Protein AF-A0AAU1BUC3-F1 (afdb_monomer_lite)

Secondary structure (DSSP, 8-state):
-B-TTS-B-SS--HHHHHHHHHHGGG--SSS--EEEE-TTSEEEEEEEETBEEEEEEEESS-TTS--EEEEEE-HHHHHHHHHHHHTT--HHHHHHHT-

pLDDT: mean 95.39, std 2.98, range [76.88, 98.25]

Sequence (99 aa):
MTDLSGTSVDEPDEATMRTILDGLADADDEHPDVSLTHENGWSLSAFPSGELLWLLWENLDDPDAPPRQLSGVSKDEVLRLFGLLATGDTAEIERLASS

Radius of gyration: 12.38 Å; chains: 1; bounding box: 26×24×30 Å

Foldseek 3Di:
DAALVRDDDDLDDLVRLLVSLVNLVVADPSRFWDKDADPQQWMWIWGDDDQFIKIWTDRNVDPPTDIFMDTRHHSVRVSVCSVCVSVVNCPVVVVRRVD

Structure (mmCIF, N/CA/C/O backbone):
data_AF-A0AAU1BUC3-F1
#
_entry.id   AF-A0AAU1BUC3-F1
#
loop_
_atom_site.group_PDB
_atom_site.id
_atom_site.type_symbol
_atom_site.label_atom_id
_atom_site.label_alt_id
_atom_site.label_comp_id
_atom_site.label_asym_id
_atom_site.label_entity_id
_atom_site.label_seq_id
_atom_site.pdbx_PDB_ins_code
_atom_site.Cartn_x
_atom_site.Cartn_y
_atom_site.Cartn_z
_atom_site.occupancy
_atom_site.B_iso_or_equiv
_atom_site.auth_seq_id
_atom_site.auth_comp_id
_atom_site.auth_asym_id
_atom_site.auth_atom_id
_atom_site.pdbx_PDB_model_num
ATOM 1 N N . MET A 1 1 ? 6.200 -7.120 0.553 1.00 96.19 1 MET A N 1
ATOM 2 C CA . MET A 1 1 ? 5.302 -6.116 1.170 1.00 96.19 1 MET A CA 1
ATOM 3 C C . MET A 1 1 ? 5.839 -5.766 2.535 1.00 96.19 1 MET A C 1
ATOM 5 O O . MET A 1 1 ? 6.211 -6.680 3.257 1.00 96.19 1 MET A O 1
ATOM 9 N N . THR A 1 2 ? 5.880 -4.486 2.866 1.00 97.50 2 THR A N 1
ATOM 10 C CA . THR A 1 2 ? 6.432 -3.954 4.109 1.00 97.50 2 THR A CA 1
ATOM 11 C C . THR A 1 2 ? 5.304 -3.386 4.958 1.00 97.50 2 THR A C 1
ATOM 13 O O . THR A 1 2 ? 4.470 -2.639 4.444 1.00 97.50 2 THR A O 1
ATOM 16 N N . ASP A 1 3 ? 5.254 -3.773 6.230 1.00 96.94 3 ASP A N 1
ATOM 17 C CA . ASP A 1 3 ? 4.310 -3.224 7.205 1.00 96.94 3 ASP A CA 1
ATOM 18 C C . ASP A 1 3 ? 4.855 -1.967 7.907 1.00 96.94 3 ASP A C 1
ATOM 20 O O . ASP A 1 3 ? 6.001 -1.566 7.701 1.00 96.94 3 ASP A O 1
ATOM 24 N N . LEU A 1 4 ? 4.040 -1.363 8.778 1.00 95.69 4 LEU A N 1
ATOM 25 C CA . LEU A 1 4 ? 4.416 -0.163 9.532 1.00 95.69 4 LEU A CA 1
ATOM 26 C C . LEU A 1 4 ? 5.648 -0.356 10.427 1.00 95.69 4 LEU A C 1
ATOM 28 O O . LEU A 1 4 ? 6.368 0.597 10.695 1.00 95.69 4 LEU A O 1
ATOM 32 N N . SER A 1 5 ? 5.922 -1.581 10.884 1.00 93.38 5 SER A N 1
ATOM 33 C CA . SER A 1 5 ? 7.100 -1.876 11.709 1.00 93.38 5 SER A CA 1
ATOM 34 C C . SER A 1 5 ? 8.395 -1.977 10.893 1.00 93.38 5 SER A C 1
ATOM 36 O O . SER A 1 5 ? 9.473 -2.162 11.461 1.00 93.38 5 SER A O 1
ATOM 38 N N . GLY A 1 6 ? 8.299 -1.890 9.563 1.00 93.62 6 GLY A N 1
ATOM 39 C CA . GLY A 1 6 ? 9.398 -2.151 8.640 1.00 93.62 6 GLY A CA 1
ATOM 40 C C . GLY A 1 6 ? 9.628 -3.642 8.382 1.00 93.62 6 GLY A C 1
ATOM 41 O O . GLY A 1 6 ? 10.624 -4.006 7.754 1.00 93.62 6 GLY A O 1
ATOM 42 N N . THR A 1 7 ? 8.734 -4.522 8.842 1.00 96.19 7 THR A N 1
ATOM 43 C CA . THR A 1 7 ? 8.845 -5.958 8.572 1.00 96.19 7 THR A CA 1
ATOM 44 C C . THR A 1 7 ? 8.400 -6.236 7.144 1.00 96.19 7 THR A C 1
ATOM 46 O O . THR A 1 7 ? 7.314 -5.838 6.727 1.00 96.19 7 THR A O 1
ATOM 49 N N . SER A 1 8 ? 9.248 -6.931 6.385 1.00 95.31 8 SER A N 1
ATOM 50 C CA . SER A 1 8 ? 8.965 -7.322 5.004 1.00 95.31 8 SER A CA 1
ATOM 51 C C . SER A 1 8 ? 8.519 -8.780 4.913 1.00 95.31 8 SER A C 1
ATOM 53 O O . SER A 1 8 ? 9.140 -9.667 5.498 1.00 95.31 8 SER A O 1
ATOM 55 N N . VAL A 1 9 ? 7.460 -9.020 4.143 1.00 96.62 9 VAL A N 1
ATOM 56 C CA . VAL A 1 9 ? 6.999 -10.345 3.719 1.00 96.62 9 VAL A CA 1
ATOM 57 C C . VAL A 1 9 ? 7.198 -10.484 2.214 1.00 96.62 9 VAL A C 1
ATOM 59 O O . VAL A 1 9 ? 6.670 -9.677 1.441 1.00 96.62 9 VAL A O 1
ATOM 62 N N . ASP A 1 10 ? 7.939 -11.510 1.810 1.00 95.06 10 ASP A N 1
ATOM 63 C CA . ASP A 1 10 ? 8.102 -11.902 0.410 1.00 95.06 10 ASP A CA 1
ATOM 64 C C . ASP A 1 10 ? 6.864 -12.667 -0.075 1.00 95.06 10 ASP A C 1
ATOM 66 O O . ASP A 1 10 ? 6.320 -13.486 0.664 1.00 95.06 10 ASP A O 1
ATOM 70 N N . GLU A 1 11 ? 6.419 -12.382 -1.304 1.00 93.31 11 GLU A N 1
ATOM 71 C CA . GLU A 1 11 ? 5.273 -13.041 -1.960 1.00 93.31 11 GLU A CA 1
ATOM 72 C C . GLU A 1 11 ? 4.033 -13.206 -1.044 1.00 93.31 11 GLU A C 1
ATOM 74 O O . GLU A 1 11 ? 3.558 -14.325 -0.828 1.00 93.31 11 GLU A O 1
ATOM 79 N N . PRO A 1 12 ? 3.497 -12.112 -0.461 1.00 95.12 12 PRO A N 1
ATOM 80 C CA . PRO A 1 12 ? 2.374 -12.207 0.466 1.00 95.12 12 PRO A CA 1
ATOM 81 C C . PRO A 1 12 ? 1.121 -12.733 -0.240 1.00 95.12 12 PRO A C 1
ATOM 83 O O . PRO A 1 12 ? 0.814 -12.341 -1.365 1.00 95.12 12 PRO A O 1
ATOM 86 N N . ASP A 1 13 ? 0.354 -13.578 0.445 1.00 96.38 13 ASP A N 1
ATOM 87 C CA . ASP A 1 13 ? -0.991 -13.941 0.002 1.00 96.38 13 ASP A CA 1
ATOM 88 C C . ASP A 1 13 ? -2.015 -12.843 0.347 1.00 96.38 13 ASP A C 1
ATOM 90 O O . ASP A 1 13 ? -1.743 -11.906 1.102 1.00 96.38 13 ASP A O 1
ATOM 94 N N . GLU A 1 14 ? -3.228 -12.954 -0.198 1.00 96.19 14 GLU A N 1
ATOM 95 C CA . GLU A 1 14 ? -4.292 -11.962 0.011 1.00 96.19 14 GLU A CA 1
ATOM 96 C C . GLU A 1 14 ? -4.639 -11.771 1.501 1.00 96.19 14 GLU A C 1
ATOM 98 O O . GLU A 1 14 ? -4.892 -10.653 1.953 1.00 96.19 14 GLU A O 1
ATOM 103 N N . ALA A 1 15 ? -4.620 -12.847 2.296 1.00 97.38 15 ALA A N 1
ATOM 104 C CA . ALA A 1 15 ? -4.921 -12.777 3.725 1.00 97.38 15 ALA A CA 1
ATOM 105 C C . ALA A 1 15 ? -3.840 -11.999 4.494 1.00 97.38 15 ALA A C 1
ATOM 107 O O . ALA A 1 15 ? -4.148 -11.192 5.379 1.00 97.38 15 ALA A O 1
ATOM 108 N N . THR A 1 16 ? -2.578 -12.201 4.122 1.00 97.75 16 THR A N 1
ATOM 109 C CA . THR A 1 16 ? -1.430 -11.468 4.655 1.00 97.75 16 THR A CA 1
ATOM 110 C C . THR A 1 16 ? -1.487 -9.999 4.255 1.00 97.75 16 THR A C 1
ATOM 112 O O . THR A 1 16 ? -1.376 -9.133 5.122 1.00 97.75 16 THR A O 1
ATOM 115 N N . MET A 1 17 ? -1.756 -9.697 2.980 1.00 98.06 17 MET A N 1
ATOM 116 C CA . MET A 1 17 ? -1.939 -8.319 2.508 1.00 98.06 17 MET A CA 1
ATOM 117 C C . MET A 1 17 ? -3.047 -7.603 3.283 1.00 98.06 17 MET A C 1
ATOM 119 O O . MET A 1 17 ? -2.867 -6.473 3.734 1.00 98.06 17 MET A O 1
ATOM 123 N N . ARG A 1 18 ? -4.188 -8.274 3.491 1.00 97.56 18 ARG A N 1
ATOM 124 C CA . ARG A 1 18 ? -5.313 -7.725 4.255 1.00 97.56 18 ARG A CA 1
ATOM 125 C C . ARG A 1 18 ? -4.915 -7.380 5.687 1.00 97.56 18 ARG A C 1
ATOM 127 O O . ARG A 1 18 ? -5.279 -6.300 6.151 1.00 97.56 18 ARG A O 1
ATOM 134 N N . THR A 1 19 ? -4.165 -8.275 6.332 1.00 97.69 19 THR A N 1
ATOM 135 C CA . THR A 1 19 ? -3.666 -8.111 7.705 1.00 97.69 19 THR A CA 1
ATOM 136 C C . THR A 1 19 ? -2.710 -6.925 7.805 1.00 97.69 19 THR A C 1
ATOM 138 O O . THR A 1 19 ? -2.872 -6.080 8.679 1.00 97.69 19 THR A O 1
ATOM 141 N N . ILE A 1 20 ? -1.760 -6.804 6.877 1.00 97.69 20 ILE A N 1
ATOM 142 C CA . ILE A 1 20 ? -0.829 -5.668 6.847 1.00 97.69 20 ILE A CA 1
ATOM 143 C C 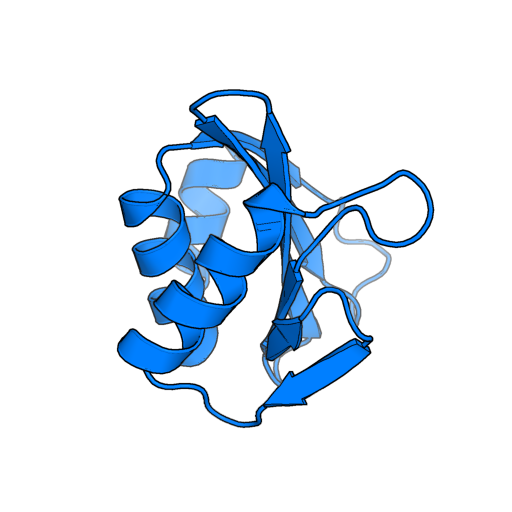. ILE A 1 20 ? -1.591 -4.354 6.603 1.00 97.69 20 ILE A C 1
ATOM 145 O O . ILE A 1 20 ? -1.355 -3.366 7.293 1.00 97.69 20 ILE A O 1
ATOM 149 N N . LEU A 1 21 ? -2.574 -4.350 5.696 1.00 96.94 21 LEU A N 1
ATOM 150 C CA . LEU A 1 21 ? -3.450 -3.195 5.474 1.00 96.94 21 LEU A CA 1
ATOM 151 C C . LEU A 1 21 ? -4.356 -2.876 6.676 1.00 96.94 21 LEU A C 1
ATOM 153 O O . LEU A 1 21 ? -4.859 -1.763 6.758 1.00 96.94 21 LEU A O 1
ATOM 157 N N . ASP A 1 22 ? -4.668 -3.829 7.565 1.00 96.00 22 ASP A N 1
ATOM 158 C CA . ASP A 1 22 ? -5.397 -3.535 8.818 1.00 96.00 22 ASP A CA 1
ATOM 159 C C . ASP A 1 22 ? -4.498 -2.751 9.782 1.00 96.00 22 ASP A C 1
ATOM 161 O O . ASP A 1 22 ? -4.989 -1.885 10.502 1.00 96.00 22 ASP A O 1
ATOM 165 N N . GLY A 1 23 ? -3.183 -2.986 9.726 1.00 95.00 23 GLY A N 1
ATOM 166 C CA . GLY A 1 23 ? -2.188 -2.259 10.512 1.00 95.00 23 GLY A CA 1
ATOM 167 C C . GLY A 1 23 ? -2.148 -0.755 10.234 1.00 95.00 23 GLY A C 1
ATOM 168 O O . GLY A 1 23 ? -1.785 -0.003 11.126 1.00 95.00 23 GLY A O 1
ATOM 169 N N . LEU A 1 24 ? -2.603 -0.286 9.062 1.00 95.38 24 LEU A N 1
ATOM 170 C CA . LEU A 1 24 ? -2.687 1.152 8.745 1.00 95.38 24 LEU A CA 1
ATOM 171 C C . LEU A 1 24 ? -3.551 1.961 9.726 1.00 95.38 24 LEU A C 1
ATOM 173 O O . LEU A 1 24 ? -3.434 3.184 9.762 1.00 95.38 24 LEU A O 1
ATOM 177 N N . ALA A 1 25 ? -4.408 1.311 10.520 1.00 93.69 25 ALA A N 1
ATOM 178 C CA . ALA A 1 25 ? -5.139 1.970 11.601 1.00 93.69 25 ALA A CA 1
ATOM 179 C C . ALA A 1 25 ? -4.216 2.554 12.692 1.00 93.69 25 ALA A C 1
ATOM 181 O O . ALA A 1 25 ? -4.624 3.485 13.384 1.00 93.69 25 ALA A O 1
ATOM 182 N N . ASP A 1 26 ? -2.993 2.031 12.813 1.00 94.75 26 ASP A N 1
ATOM 183 C CA . ASP A 1 26 ? -1.977 2.439 13.788 1.00 94.75 26 ASP A CA 1
ATOM 184 C C . ASP A 1 26 ? -0.874 3.324 13.168 1.00 94.75 26 ASP A C 1
ATOM 186 O O . ASP A 1 26 ? 0.154 3.553 13.802 1.00 94.75 26 ASP A O 1
ATOM 190 N N . ALA A 1 27 ? -1.058 3.810 11.934 1.00 94.56 27 ALA A N 1
ATOM 191 C CA . ALA A 1 27 ? -0.081 4.660 11.252 1.00 94.56 27 ALA A CA 1
ATOM 192 C C . ALA A 1 27 ? 0.116 6.013 11.958 1.00 94.56 27 ALA A C 1
ATOM 194 O O . ALA A 1 27 ? -0.834 6.624 12.459 1.00 94.56 27 ALA A O 1
ATOM 195 N N . ASP A 1 28 ? 1.354 6.501 11.942 1.00 92.94 28 ASP A N 1
ATOM 196 C CA . ASP A 1 28 ? 1.760 7.777 12.531 1.00 92.94 28 ASP A CA 1
ATOM 197 C C . ASP A 1 28 ? 2.698 8.562 11.595 1.00 92.94 28 ASP A C 1
ATOM 199 O O . ASP A 1 28 ? 2.911 8.188 10.441 1.00 92.94 28 ASP A O 1
ATOM 203 N N . ASP A 1 29 ? 3.221 9.696 12.068 1.00 91.38 29 ASP A N 1
ATOM 204 C CA . ASP A 1 29 ? 4.099 10.558 11.267 1.00 91.38 29 ASP A CA 1
ATOM 205 C C . ASP A 1 29 ? 5.463 9.904 10.948 1.00 91.38 29 ASP A C 1
ATOM 207 O O . ASP A 1 29 ? 6.119 10.309 9.986 1.00 91.38 29 ASP A O 1
ATOM 211 N N . GLU A 1 30 ? 5.916 8.925 11.744 1.00 92.56 30 GLU A N 1
ATOM 212 C CA . GLU A 1 30 ? 7.171 8.190 11.523 1.00 92.56 30 GLU A CA 1
ATOM 213 C C . GLU A 1 30 ? 6.960 6.986 10.591 1.00 92.56 30 GLU A C 1
ATOM 215 O O . GLU A 1 30 ? 7.831 6.676 9.774 1.00 92.56 30 GLU A O 1
ATOM 220 N N . HIS A 1 31 ? 5.789 6.352 10.669 1.00 92.69 31 HIS A N 1
ATOM 221 C CA . HIS A 1 31 ? 5.391 5.185 9.888 1.00 92.69 31 HIS A CA 1
ATOM 222 C C . HIS A 1 31 ? 4.018 5.420 9.229 1.00 92.69 31 HIS A C 1
ATOM 224 O O . HIS A 1 31 ? 2.996 4.933 9.724 1.00 92.69 31 HIS A O 1
ATOM 230 N N . PRO A 1 32 ? 3.970 6.181 8.118 1.00 95.38 32 PRO A N 1
ATOM 231 C CA . PRO A 1 32 ? 2.707 6.637 7.541 1.00 95.38 32 PRO A CA 1
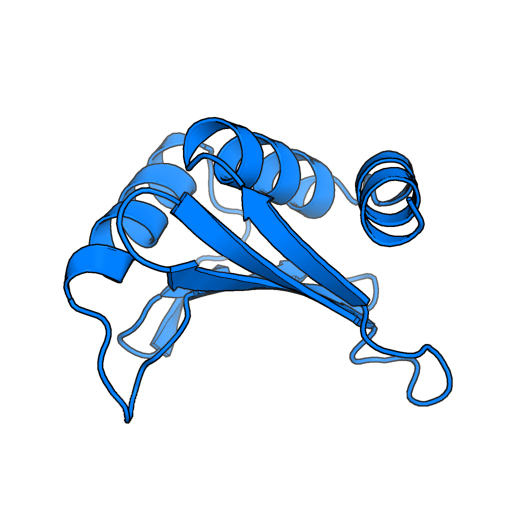ATOM 232 C C . PRO A 1 32 ? 2.082 5.656 6.536 1.00 95.38 32 PRO A C 1
ATOM 234 O O . PRO A 1 32 ? 0.919 5.841 6.165 1.00 95.38 32 PRO A O 1
ATOM 237 N N . ASP A 1 33 ? 2.824 4.648 6.064 1.00 97.25 33 ASP A N 1
ATOM 238 C CA . ASP A 1 33 ? 2.390 3.767 4.978 1.00 97.25 33 ASP A CA 1
ATOM 239 C C . ASP A 1 33 ? 2.838 2.314 5.097 1.00 97.25 33 ASP A C 1
ATOM 241 O O . ASP A 1 33 ? 3.829 1.973 5.740 1.00 97.25 33 ASP A O 1
ATOM 245 N N . VAL A 1 34 ? 2.096 1.463 4.394 1.00 97.75 34 VAL A N 1
ATOM 246 C CA . VAL A 1 34 ? 2.513 0.105 4.043 1.00 97.75 34 VAL A CA 1
ATOM 247 C C . VAL A 1 34 ? 2.698 0.029 2.538 1.00 97.75 34 VAL A C 1
ATOM 249 O O . VAL A 1 34 ? 1.936 0.637 1.784 1.00 97.75 34 VAL A O 1
ATOM 252 N N . SER A 1 35 ? 3.667 -0.753 2.077 1.00 97.88 35 SER A N 1
ATOM 253 C CA . SER A 1 35 ? 4.033 -0.773 0.660 1.00 97.88 35 SER A CA 1
ATOM 254 C C . SER A 1 35 ? 4.236 -2.177 0.116 1.00 97.88 35 SER A C 1
ATOM 256 O O . SER A 1 35 ? 4.645 -3.106 0.815 1.00 97.88 35 SER A O 1
ATOM 258 N N . LEU A 1 36 ? 3.939 -2.356 -1.166 1.00 98.25 36 LEU A N 1
ATOM 259 C CA . LEU A 1 36 ? 4.291 -3.547 -1.923 1.00 98.25 36 LEU A CA 1
ATOM 260 C C . LEU A 1 36 ? 5.157 -3.128 -3.104 1.00 98.25 36 LEU A C 1
ATOM 262 O O . LEU A 1 36 ? 4.722 -2.350 -3.943 1.00 98.25 36 LEU A O 1
ATOM 266 N N . THR A 1 37 ? 6.354 -3.698 -3.180 1.00 97.88 37 THR A N 1
ATOM 267 C CA . THR A 1 37 ? 7.273 -3.534 -4.306 1.00 97.88 37 THR A CA 1
ATOM 268 C C . THR A 1 37 ? 7.405 -4.868 -5.029 1.00 97.88 37 THR A C 1
ATOM 270 O O . THR A 1 37 ? 7.573 -5.905 -4.385 1.00 97.88 37 THR A O 1
ATOM 273 N N . HIS A 1 38 ? 7.309 -4.841 -6.355 1.00 97.19 38 HIS A N 1
ATOM 274 C CA . HIS A 1 38 ? 7.520 -6.000 -7.219 1.00 97.19 38 HIS A CA 1
ATOM 275 C C . HIS A 1 38 ? 8.922 -5.947 -7.848 1.00 97.19 38 HIS A C 1
ATOM 277 O O . HIS A 1 38 ? 9.510 -4.879 -8.000 1.00 97.19 38 HIS A O 1
ATOM 283 N N . GLU A 1 39 ? 9.457 -7.092 -8.280 1.00 95.38 39 GLU A N 1
ATOM 284 C CA . GLU A 1 39 ? 10.796 -7.212 -8.894 1.00 95.38 39 GLU A CA 1
ATOM 285 C C . GLU A 1 39 ? 10.981 -6.427 -10.210 1.00 95.38 39 GLU A C 1
ATOM 287 O O . GLU A 1 39 ? 12.082 -6.354 -10.745 1.00 95.38 39 GLU A O 1
ATOM 292 N N . ASN A 1 40 ? 9.909 -5.841 -10.747 1.00 93.62 40 ASN A N 1
ATOM 293 C CA . ASN A 1 40 ? 9.932 -5.018 -11.959 1.00 93.62 40 ASN A CA 1
ATOM 294 C C . ASN A 1 40 ? 10.128 -3.517 -11.652 1.00 93.62 40 ASN A C 1
ATOM 296 O O . ASN A 1 40 ? 9.876 -2.687 -12.528 1.00 93.62 40 ASN A O 1
ATOM 300 N N . GLY A 1 41 ? 10.495 -3.184 -10.410 1.00 96.06 41 GLY A N 1
ATOM 301 C CA . GLY A 1 41 ? 10.756 -1.826 -9.930 1.00 96.06 41 GLY A CA 1
ATOM 302 C C . GLY A 1 41 ? 9.512 -1.059 -9.489 1.00 96.06 41 GLY A C 1
ATOM 303 O O . GLY A 1 41 ? 9.620 -0.031 -8.821 1.00 96.06 41 GLY A O 1
ATOM 304 N N . TRP A 1 42 ? 8.315 -1.542 -9.823 1.00 97.62 42 TRP A N 1
ATOM 305 C CA . TRP A 1 42 ? 7.078 -0.872 -9.451 1.00 97.62 42 TRP A CA 1
ATOM 306 C C . TRP A 1 42 ? 6.729 -1.076 -7.979 1.00 97.62 42 TRP A C 1
ATOM 308 O O . TRP A 1 42 ? 6.784 -2.191 -7.453 1.00 97.62 42 TRP A O 1
ATOM 318 N N . SER A 1 43 ? 6.305 0.010 -7.339 1.00 98.06 43 SER A N 1
ATOM 319 C CA . SER A 1 43 ? 5.897 0.046 -5.943 1.00 98.06 43 SER A CA 1
ATOM 320 C C . SER A 1 43 ? 4.552 0.737 -5.777 1.00 98.06 43 SER A C 1
ATOM 322 O O . SER A 1 43 ? 4.259 1.740 -6.434 1.00 98.06 43 SER A O 1
ATOM 324 N N . LEU A 1 44 ? 3.741 0.190 -4.876 1.00 98.06 44 LEU A N 1
ATOM 325 C CA . LEU A 1 44 ? 2.462 0.750 -4.475 1.00 98.06 44 LEU A CA 1
ATOM 326 C C . LEU A 1 44 ? 2.449 0.916 -2.959 1.00 98.06 44 LEU A C 1
ATOM 328 O O . LEU A 1 44 ? 2.491 -0.072 -2.224 1.00 98.06 44 LEU A O 1
ATOM 332 N N . SER A 1 45 ? 2.398 2.164 -2.505 1.00 98.25 45 SER A N 1
ATOM 333 C CA . SER A 1 45 ? 2.346 2.515 -1.084 1.00 98.25 45 SER A CA 1
ATOM 334 C C . SER A 1 45 ? 0.951 2.997 -0.725 1.00 98.25 45 SER A C 1
ATOM 336 O O . SER A 1 45 ? 0.367 3.794 -1.457 1.00 98.25 45 SER A O 1
ATOM 338 N N . ALA A 1 46 ? 0.402 2.501 0.377 1.00 98.12 46 ALA A N 1
ATOM 339 C CA . ALA A 1 46 ? -0.932 2.814 0.859 1.00 98.12 46 ALA A CA 1
ATOM 340 C C . ALA A 1 46 ? -0.857 3.568 2.182 1.00 98.12 46 ALA A C 1
ATOM 342 O O . ALA A 1 46 ? -0.202 3.127 3.121 1.00 98.12 46 ALA A O 1
ATOM 343 N N . PHE A 1 47 ? -1.596 4.666 2.254 1.00 97.25 47 PHE A N 1
ATOM 344 C CA . PHE A 1 47 ? -1.594 5.593 3.373 1.00 97.25 47 PHE A CA 1
ATOM 345 C C . PHE A 1 47 ? -3.032 5.828 3.867 1.00 97.25 47 PHE A C 1
ATOM 347 O O . PHE A 1 47 ? -3.973 5.843 3.055 1.00 97.25 47 PHE A O 1
ATOM 354 N N . PRO A 1 48 ? -3.237 6.084 5.170 1.00 94.88 48 PRO A N 1
ATOM 355 C CA . PRO A 1 48 ? -4.557 6.395 5.706 1.00 94.88 48 PRO A CA 1
ATOM 356 C C . PRO A 1 48 ? -5.069 7.755 5.195 1.00 94.88 48 PRO A C 1
ATOM 358 O O . PRO A 1 48 ? -4.326 8.731 5.094 1.00 94.88 48 PRO A O 1
ATOM 361 N N . SER A 1 49 ? -6.366 7.841 4.884 1.00 90.31 49 SER A N 1
ATOM 362 C CA . 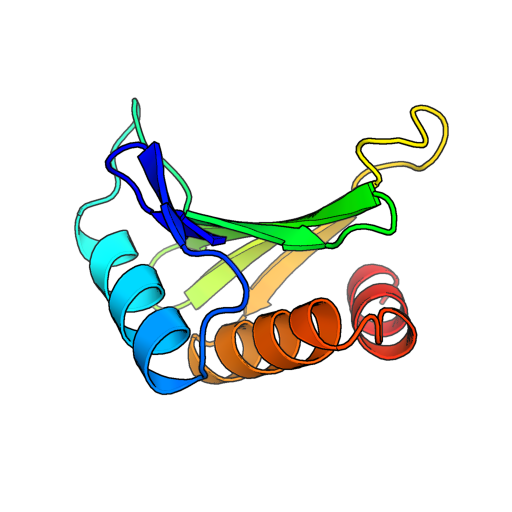SER A 1 49 ? -7.055 9.091 4.513 1.00 90.31 49 SER A CA 1
ATOM 363 C C . SER A 1 49 ? -8.491 9.119 5.065 1.00 90.31 49 SER A C 1
ATOM 365 O O . SER A 1 49 ? -9.469 9.381 4.361 1.00 90.31 49 SER A O 1
ATOM 367 N N . GLY A 1 50 ? -8.631 8.805 6.356 1.00 87.75 50 GLY A N 1
ATOM 368 C CA . GLY A 1 50 ? -9.929 8.564 6.991 1.00 87.75 50 GLY A CA 1
ATOM 369 C C . GLY A 1 50 ? -10.458 7.166 6.662 1.00 87.75 50 GLY A C 1
ATOM 370 O O . GLY A 1 50 ? -9.723 6.193 6.769 1.00 87.75 50 GLY A O 1
ATOM 371 N N . GLU A 1 51 ? -11.727 7.064 6.259 1.00 88.62 51 GLU A N 1
ATOM 372 C CA . GLU A 1 51 ? -12.366 5.785 5.877 1.00 88.62 51 GLU A CA 1
ATOM 373 C C . GLU A 1 51 ? -11.843 5.218 4.545 1.00 88.62 51 GLU A C 1
ATOM 375 O O . GLU A 1 51 ? -12.014 4.037 4.243 1.00 88.62 51 GLU A O 1
ATOM 380 N N . LEU A 1 52 ? -11.242 6.074 3.717 1.00 94.88 52 LEU A N 1
ATOM 381 C CA . LEU A 1 52 ? -10.634 5.706 2.445 1.00 94.88 52 LEU A CA 1
ATOM 382 C C . LEU A 1 52 ? -9.115 5.816 2.555 1.00 94.88 52 LEU A C 1
ATOM 384 O O . LEU A 1 52 ? -8.577 6.473 3.445 1.00 94.88 52 LEU A O 1
ATOM 388 N N . LEU A 1 53 ? -8.425 5.181 1.620 1.00 94.94 53 LEU A N 1
ATOM 389 C CA . LEU A 1 53 ? -6.978 5.218 1.507 1.00 94.94 53 LEU A CA 1
ATOM 390 C C . LEU A 1 53 ? -6.570 6.099 0.328 1.00 94.94 53 LEU A C 1
ATOM 392 O O . LEU A 1 53 ? -7.339 6.319 -0.619 1.00 94.94 53 LEU A O 1
ATOM 396 N N . TRP A 1 54 ? -5.343 6.599 0.388 1.00 95.62 54 TRP A N 1
ATOM 397 C CA . TRP A 1 54 ? -4.667 7.137 -0.782 1.00 95.62 54 TRP A CA 1
ATOM 398 C C . TRP A 1 54 ? -3.420 6.307 -1.076 1.00 95.62 54 TRP A C 1
ATOM 400 O O . TRP A 1 54 ? -2.805 5.749 -0.169 1.00 95.62 54 TRP A O 1
ATOM 410 N N . LEU A 1 55 ? -3.107 6.171 -2.359 1.00 97.75 55 LEU A N 1
ATOM 411 C CA . LEU A 1 55 ? -2.041 5.334 -2.877 1.00 97.75 55 LEU A CA 1
ATOM 412 C C . LEU A 1 55 ? -1.015 6.187 -3.605 1.00 97.75 55 LEU A C 1
ATOM 414 O O . LEU A 1 55 ? -1.384 7.095 -4.355 1.00 97.75 55 LEU A O 1
ATOM 418 N N . LEU A 1 56 ? 0.251 5.834 -3.438 1.00 97.69 56 LEU A N 1
ATOM 419 C CA . LEU A 1 56 ? 1.358 6.300 -4.255 1.00 97.69 56 LEU A CA 1
ATOM 420 C C . LEU A 1 56 ? 1.784 5.162 -5.183 1.00 97.69 56 LEU A C 1
ATOM 422 O O . LEU A 1 56 ? 2.056 4.057 -4.724 1.00 97.69 56 LEU A O 1
ATOM 426 N N . TRP A 1 57 ? 1.796 5.434 -6.485 1.00 97.88 57 TRP A N 1
ATOM 427 C CA . TRP A 1 57 ? 2.189 4.503 -7.536 1.00 97.88 57 TRP A CA 1
ATOM 428 C C . TRP A 1 57 ? 3.440 5.021 -8.245 1.00 97.88 57 TRP A C 1
ATOM 430 O O . TRP A 1 57 ? 3.384 6.021 -8.973 1.00 97.88 57 TRP A O 1
ATOM 440 N N . GLU A 1 58 ? 4.566 4.347 -8.041 1.00 97.50 58 GLU A N 1
ATOM 441 C CA . GLU A 1 58 ? 5.882 4.811 -8.482 1.00 97.50 58 GLU A CA 1
ATOM 442 C C . GLU A 1 58 ? 6.756 3.671 -9.004 1.00 97.50 58 GLU A C 1
ATOM 444 O O . GLU A 1 58 ? 6.608 2.518 -8.599 1.00 97.50 58 GLU A O 1
ATOM 449 N N . ASN A 1 59 ? 7.670 4.000 -9.916 1.00 97.25 59 ASN A N 1
ATOM 450 C CA . ASN A 1 59 ? 8.713 3.080 -10.340 1.00 97.25 59 ASN A CA 1
ATOM 451 C C . ASN A 1 59 ? 10.018 3.496 -9.660 1.00 97.25 59 ASN A C 1
ATOM 453 O O . ASN A 1 59 ? 10.547 4.568 -9.937 1.00 97.25 59 ASN A O 1
ATOM 457 N N . LEU A 1 60 ? 10.517 2.658 -8.755 1.00 95.94 60 LEU A N 1
ATOM 458 C CA . LEU A 1 60 ? 11.726 2.934 -7.979 1.00 95.94 60 LEU A CA 1
ATOM 459 C C . LEU A 1 60 ? 13.009 2.761 -8.810 1.00 95.94 60 LEU A C 1
ATOM 461 O O . LEU A 1 60 ? 14.044 3.325 -8.455 1.00 95.94 60 LEU A O 1
ATOM 465 N N . ASP A 1 61 ? 12.932 2.019 -9.918 1.00 96.69 61 ASP A N 1
ATOM 466 C CA . ASP A 1 61 ? 14.052 1.758 -10.828 1.00 96.69 61 ASP A CA 1
ATOM 467 C C . ASP A 1 61 ? 14.111 2.752 -12.005 1.00 96.69 61 ASP A C 1
ATOM 469 O O . ASP A 1 61 ? 15.138 2.846 -12.683 1.00 96.69 61 ASP A O 1
ATOM 473 N N . ASP A 1 62 ? 13.034 3.506 -12.250 1.00 95.25 62 ASP A N 1
ATOM 474 C CA . ASP A 1 62 ? 12.934 4.514 -13.309 1.00 95.25 62 ASP A CA 1
ATOM 475 C C . ASP A 1 62 ? 12.701 5.920 -12.718 1.00 95.25 62 ASP A C 1
ATOM 477 O O . ASP A 1 62 ? 11.556 6.318 -12.490 1.00 95.25 62 ASP A O 1
ATOM 481 N N . PRO A 1 63 ? 13.769 6.712 -12.497 1.00 88.88 63 PRO A N 1
ATOM 482 C CA . PRO A 1 63 ? 13.654 8.047 -11.914 1.00 88.88 63 PRO A CA 1
ATOM 483 C C . PRO A 1 63 ? 12.986 9.072 -12.844 1.00 88.88 63 PRO A C 1
ATOM 485 O O . PRO A 1 63 ? 12.629 10.158 -12.385 1.00 88.88 63 PRO A O 1
ATOM 488 N N . ASP A 1 64 ? 12.837 8.762 -14.137 1.00 94.00 64 ASP A N 1
ATOM 489 C CA . ASP A 1 64 ? 12.165 9.631 -15.105 1.00 94.00 64 ASP A CA 1
ATOM 490 C C . ASP A 1 64 ? 10.646 9.369 -15.150 1.00 94.00 64 ASP A C 1
ATOM 492 O O . ASP A 1 64 ? 9.888 10.200 -15.664 1.00 94.00 64 ASP A O 1
ATOM 496 N N . ALA A 1 65 ? 10.175 8.248 -14.587 1.00 92.25 65 ALA A N 1
ATOM 497 C CA . ALA A 1 65 ? 8.755 7.946 -14.454 1.00 92.25 65 ALA A CA 1
ATOM 498 C C . ALA A 1 65 ? 8.140 8.741 -13.282 1.00 92.25 65 ALA A C 1
ATOM 500 O O . ALA A 1 65 ? 8.466 8.486 -12.121 1.00 92.25 65 ALA A O 1
ATOM 501 N N . PRO A 1 66 ? 7.216 9.693 -13.530 1.00 93.56 66 PRO A N 1
ATOM 502 C CA . PRO A 1 66 ? 6.644 10.487 -12.451 1.00 93.56 66 PRO A CA 1
ATOM 503 C C . PRO A 1 66 ? 5.758 9.622 -11.537 1.00 93.56 66 PRO A C 1
ATOM 505 O O . PRO A 1 66 ? 4.975 8.805 -12.040 1.00 93.56 66 PRO A O 1
ATOM 508 N N . PRO A 1 67 ? 5.810 9.826 -10.207 1.00 95.88 67 PRO A N 1
ATOM 509 C CA . PRO A 1 67 ? 4.893 9.167 -9.292 1.00 95.88 67 PRO A CA 1
ATOM 510 C C . PRO A 1 67 ? 3.463 9.657 -9.531 1.00 95.88 67 PRO A C 1
ATOM 512 O O . PRO A 1 67 ? 3.225 10.838 -9.806 1.00 95.88 67 PRO A O 1
ATOM 515 N N . ARG A 1 68 ? 2.494 8.753 -9.395 1.00 96.31 68 ARG A N 1
ATOM 516 C CA . ARG A 1 68 ? 1.062 9.058 -9.514 1.00 96.31 68 ARG A CA 1
ATOM 517 C C . ARG A 1 68 ? 0.354 8.763 -8.204 1.00 96.31 68 ARG A C 1
ATOM 519 O O . ARG A 1 68 ? 0.741 7.859 -7.471 1.00 96.31 68 ARG A O 1
ATOM 526 N N . GLN A 1 69 ? -0.693 9.529 -7.926 1.00 95.31 69 GLN A N 1
ATOM 527 C CA . GLN A 1 69 ? -1.492 9.377 -6.717 1.00 95.31 69 GLN A CA 1
ATOM 528 C C . GLN A 1 69 ? -2.897 8.909 -7.069 1.00 95.31 69 GLN A C 1
ATOM 530 O O . GLN A 1 69 ? -3.519 9.455 -7.978 1.00 95.31 69 GLN A O 1
ATOM 535 N N . LEU A 1 70 ? -3.417 7.947 -6.311 1.00 95.31 70 LEU A N 1
ATOM 536 C CA . LEU A 1 70 ? -4.823 7.558 -6.358 1.00 95.31 70 LEU A CA 1
ATOM 537 C C . LEU A 1 70 ? -5.434 7.863 -4.996 1.00 95.31 70 LEU A C 1
ATOM 539 O O . LEU A 1 70 ? -4.986 7.328 -3.991 1.00 95.31 70 LEU A O 1
ATOM 543 N N . SER A 1 71 ? -6.441 8.728 -4.933 1.00 94.00 71 SER A N 1
ATOM 544 C CA . SER A 1 71 ? -7.092 9.102 -3.670 1.00 94.00 71 SER A CA 1
ATOM 545 C C . SER A 1 71 ? -8.523 8.581 -3.606 1.00 94.00 71 SER A C 1
ATOM 547 O O . SER A 1 71 ? -9.153 8.333 -4.633 1.00 94.00 71 SER A O 1
ATOM 549 N N . GLY A 1 72 ? -9.042 8.411 -2.390 1.00 94.50 72 GLY A N 1
ATOM 550 C CA . GLY A 1 72 ? -10.419 7.962 -2.189 1.00 94.50 72 GLY A CA 1
ATOM 551 C C . GLY A 1 72 ? -10.634 6.488 -2.543 1.00 94.50 72 GLY A C 1
ATOM 552 O O . GLY A 1 72 ? -11.713 6.117 -3.004 1.00 94.50 72 GLY A O 1
ATOM 553 N N . VAL A 1 73 ? -9.616 5.649 -2.345 1.00 96.06 73 VAL A N 1
ATOM 554 C CA . VAL A 1 73 ? -9.653 4.226 -2.694 1.00 96.06 73 VAL A CA 1
ATOM 555 C C . VAL A 1 73 ? -10.123 3.412 -1.491 1.00 96.06 73 VAL A C 1
ATOM 557 O O . VAL A 1 73 ? -9.623 3.573 -0.380 1.00 96.06 73 VAL A O 1
ATOM 560 N N . SER A 1 74 ? -11.107 2.534 -1.689 1.00 96.50 74 SER A N 1
ATOM 561 C CA . SER A 1 74 ? -11.556 1.625 -0.625 1.00 96.50 74 SER A CA 1
ATOM 562 C C . SER A 1 74 ? -10.486 0.580 -0.303 1.00 96.50 74 SER A C 1
ATOM 564 O O . SER A 1 74 ? -9.731 0.184 -1.189 1.00 96.50 74 SER A O 1
ATOM 566 N N . LYS A 1 75 ? -10.462 0.064 0.930 1.00 95.81 75 LYS A N 1
ATOM 567 C CA . LYS A 1 75 ? -9.515 -0.990 1.319 1.00 95.81 75 LYS A CA 1
ATOM 568 C C . LYS A 1 75 ? -9.594 -2.238 0.426 1.00 95.81 75 LYS A C 1
ATOM 570 O O . LYS A 1 75 ? -8.554 -2.800 0.100 1.00 95.81 75 LYS A O 1
ATOM 575 N N . ASP A 1 76 ? -10.791 -2.655 0.011 1.00 96.94 76 ASP A N 1
ATOM 576 C CA . ASP A 1 76 ? -10.948 -3.812 -0.885 1.00 96.94 76 ASP A CA 1
ATOM 577 C C . ASP A 1 76 ? -10.352 -3.539 -2.279 1.00 96.94 76 ASP A C 1
ATOM 579 O O . ASP A 1 76 ? -9.732 -4.424 -2.866 1.00 96.94 76 ASP A O 1
ATOM 583 N N . GLU A 1 77 ? -10.459 -2.306 -2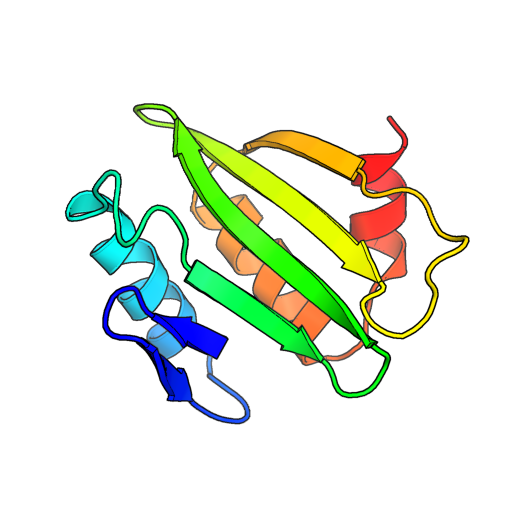.788 1.00 97.38 77 GLU A N 1
ATOM 584 C CA . GLU A 1 77 ? -9.800 -1.930 -4.046 1.00 97.38 77 GLU A CA 1
ATOM 585 C C . GLU A 1 77 ? -8.277 -1.839 -3.871 1.00 97.38 77 GLU A C 1
ATOM 587 O O . GLU A 1 77 ? -7.545 -2.310 -4.733 1.00 97.38 77 GLU A O 1
ATOM 592 N N . VAL A 1 78 ? -7.770 -1.339 -2.736 1.00 97.19 78 VAL A N 1
ATOM 593 C CA . VAL A 1 78 ? -6.325 -1.386 -2.437 1.00 97.19 78 VAL A CA 1
ATOM 594 C C . VAL A 1 78 ? -5.815 -2.826 -2.410 1.00 97.19 78 VAL A C 1
ATOM 596 O O . VAL A 1 78 ? -4.793 -3.122 -3.025 1.00 97.19 78 VAL A O 1
ATOM 599 N N . LEU A 1 79 ? -6.546 -3.734 -1.760 1.00 97.75 79 LEU A N 1
ATOM 600 C CA . LEU A 1 79 ? -6.207 -5.155 -1.713 1.00 97.75 79 LEU A CA 1
ATOM 601 C C . LEU A 1 79 ? -6.166 -5.770 -3.120 1.00 97.75 79 LEU A C 1
ATOM 603 O O . LEU A 1 79 ? -5.227 -6.492 -3.450 1.00 97.75 79 LEU A O 1
ATOM 607 N N . ARG A 1 80 ? -7.137 -5.427 -3.977 1.00 97.88 80 ARG A N 1
ATOM 608 C CA . ARG A 1 80 ? -7.142 -5.828 -5.390 1.00 97.88 80 ARG A CA 1
ATOM 609 C C . ARG A 1 80 ? -5.903 -5.312 -6.130 1.00 97.88 80 ARG A C 1
ATOM 611 O O . ARG A 1 80 ? -5.265 -6.088 -6.835 1.00 97.88 80 ARG A O 1
ATOM 618 N N . LEU A 1 81 ? -5.558 -4.031 -5.981 1.00 98.12 81 LEU A N 1
ATOM 619 C CA . LEU A 1 81 ? -4.408 -3.418 -6.661 1.00 98.12 81 LEU A CA 1
ATOM 620 C C . LEU A 1 81 ? -3.073 -4.010 -6.185 1.00 98.12 81 LEU A C 1
ATOM 622 O O . LEU A 1 81 ? -2.197 -4.269 -7.007 1.00 98.12 81 LEU A O 1
ATOM 626 N N . PHE A 1 82 ? -2.938 -4.299 -4.889 1.00 98.12 82 PHE A N 1
ATOM 627 C CA . PHE A 1 82 ? -1.783 -5.019 -4.345 1.00 98.12 82 PHE A CA 1
ATOM 628 C C . PHE A 1 82 ? -1.689 -6.436 -4.926 1.00 98.12 82 PHE A C 1
ATOM 630 O O . PHE A 1 82 ? -0.610 -6.862 -5.330 1.00 98.12 82 PHE A O 1
ATOM 637 N N . GLY A 1 83 ? -2.815 -7.146 -5.043 1.00 97.94 83 GLY A N 1
ATOM 638 C CA . GLY A 1 83 ? -2.867 -8.457 -5.693 1.00 97.94 83 GLY A CA 1
ATOM 639 C C . GLY A 1 83 ? -2.416 -8.422 -7.157 1.00 97.94 83 GLY A C 1
ATOM 640 O O . GLY A 1 83 ? -1.642 -9.278 -7.579 1.00 97.94 83 GLY A O 1
ATOM 641 N N . LEU A 1 84 ? -2.839 -7.408 -7.921 1.00 97.94 84 LEU A N 1
ATOM 642 C CA . LEU A 1 84 ? -2.389 -7.214 -9.305 1.00 97.94 84 LEU A CA 1
ATOM 643 C C . LEU A 1 84 ? -0.872 -7.001 -9.370 1.00 97.94 84 LEU A C 1
ATOM 645 O O . LEU A 1 84 ? -0.182 -7.734 -10.084 1.00 97.94 84 LEU A O 1
ATOM 649 N N . LEU A 1 85 ? -0.343 -6.082 -8.556 1.00 98.00 85 LEU A N 1
ATOM 650 C CA . LEU A 1 85 ? 1.092 -5.808 -8.507 1.00 98.00 85 LEU A CA 1
ATOM 651 C C . LEU A 1 85 ? 1.910 -7.034 -8.086 1.00 98.00 85 LEU A C 1
ATOM 653 O O . LEU A 1 85 ? 2.961 -7.279 -8.669 1.00 98.00 85 LEU A O 1
ATOM 657 N N . ALA A 1 86 ? 1.427 -7.834 -7.132 1.00 96.81 86 ALA A N 1
ATOM 658 C CA . ALA A 1 86 ? 2.104 -9.057 -6.697 1.00 96.81 86 ALA A CA 1
ATOM 659 C C . ALA A 1 86 ? 2.270 -10.090 -7.8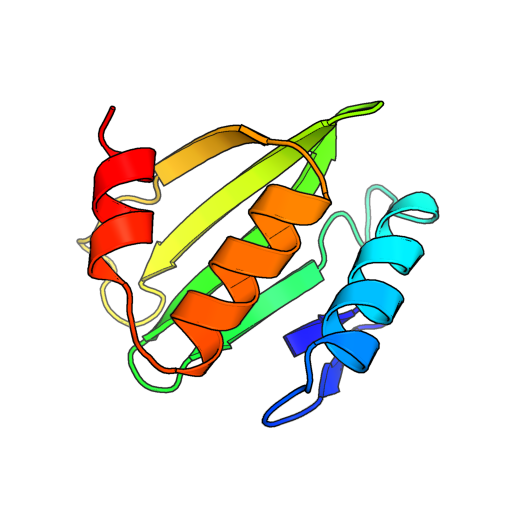25 1.00 96.81 86 ALA A C 1
ATOM 661 O O . ALA A 1 86 ? 3.166 -10.924 -7.763 1.00 96.81 86 ALA A O 1
ATOM 662 N N . THR A 1 87 ? 1.430 -10.024 -8.862 1.00 95.62 87 THR A N 1
ATOM 663 C CA . THR A 1 87 ? 1.535 -10.868 -10.065 1.00 95.62 87 THR A CA 1
ATOM 664 C C . THR A 1 87 ? 2.250 -10.186 -11.236 1.00 95.62 87 THR A C 1
ATOM 666 O O . THR A 1 87 ? 2.331 -10.754 -12.326 1.00 95.62 87 THR A O 1
ATOM 669 N N . GLY A 1 88 ? 2.744 -8.962 -11.036 1.00 95.56 88 GLY A N 1
ATOM 670 C CA . GLY A 1 88 ? 3.373 -8.147 -12.072 1.00 95.56 88 GLY A CA 1
ATOM 671 C C . GLY A 1 88 ? 2.392 -7.482 -13.046 1.00 95.56 88 GLY A C 1
ATOM 672 O O . GLY A 1 88 ? 2.839 -6.904 -14.039 1.00 95.56 88 GLY A O 1
ATOM 673 N N . ASP A 1 89 ? 1.078 -7.533 -12.792 1.00 95.75 89 ASP A N 1
ATOM 674 C CA . ASP A 1 89 ? 0.070 -6.867 -13.623 1.00 95.75 89 ASP A CA 1
ATOM 675 C C . ASP A 1 89 ? -0.066 -5.390 -13.229 1.00 95.75 89 ASP A C 1
ATOM 677 O O . ASP A 1 89 ? -0.722 -5.026 -12.254 1.00 95.75 89 ASP A O 1
ATOM 681 N N . THR A 1 90 ? 0.581 -4.521 -14.003 1.00 95.56 90 THR A N 1
ATOM 682 C CA . THR A 1 90 ? 0.612 -3.073 -13.754 1.00 95.56 90 THR A CA 1
ATOM 683 C C . THR A 1 90 ? -0.334 -2.278 -14.648 1.00 95.56 90 THR A C 1
ATOM 685 O O . THR A 1 90 ? -0.548 -1.089 -14.411 1.00 95.56 90 THR A O 1
ATOM 688 N N . ALA A 1 91 ? -0.931 -2.904 -15.666 1.00 94.88 91 ALA A N 1
ATOM 689 C CA . ALA A 1 91 ? -1.673 -2.191 -16.704 1.00 94.88 91 ALA A CA 1
ATOM 690 C C . ALA A 1 91 ? -2.931 -1.507 -16.149 1.00 94.88 91 ALA A C 1
ATOM 692 O O . ALA A 1 91 ? -3.225 -0.357 -16.480 1.00 94.88 91 ALA A O 1
ATOM 693 N N . GLU A 1 92 ? -3.667 -2.205 -15.286 1.00 93.69 92 GLU A N 1
ATOM 694 C CA . GLU A 1 92 ? -4.874 -1.667 -14.656 1.00 93.69 92 GLU A CA 1
ATOM 695 C C . GLU A 1 92 ? -4.550 -0.591 -13.611 1.00 93.69 92 GLU A C 1
ATOM 697 O O . GLU A 1 92 ? -5.261 0.411 -13.520 1.00 93.69 92 GLU A O 1
ATOM 702 N N . ILE A 1 93 ? -3.455 -0.767 -12.866 1.00 95.81 93 ILE A N 1
ATOM 703 C CA . ILE A 1 93 ? -2.972 0.213 -11.887 1.00 95.81 93 ILE A CA 1
ATOM 704 C C . ILE A 1 93 ? -2.623 1.518 -12.607 1.00 95.81 93 ILE A C 1
ATOM 706 O O . ILE A 1 93 ? -3.119 2.582 -12.242 1.00 95.81 93 ILE A O 1
ATOM 710 N N . GLU A 1 94 ? -1.852 1.429 -13.693 1.00 95.06 94 GLU A N 1
ATOM 711 C CA . GLU A 1 94 ? -1.466 2.577 -14.515 1.00 95.06 94 GLU A CA 1
ATOM 712 C C . GLU A 1 94 ? -2.686 3.288 -15.118 1.00 95.06 94 GLU A C 1
ATOM 714 O O . GLU A 1 94 ? -2.760 4.520 -15.128 1.00 95.06 94 GLU A O 1
ATOM 719 N N . ARG A 1 95 ? -3.678 2.518 -15.584 1.00 94.44 95 ARG A N 1
ATOM 720 C CA . ARG A 1 95 ? -4.927 3.058 -16.137 1.00 94.44 95 ARG A CA 1
ATOM 721 C C . ARG A 1 95 ? -5.704 3.873 -15.102 1.00 94.44 95 ARG A C 1
ATOM 723 O O . ARG A 1 95 ? -6.246 4.917 -15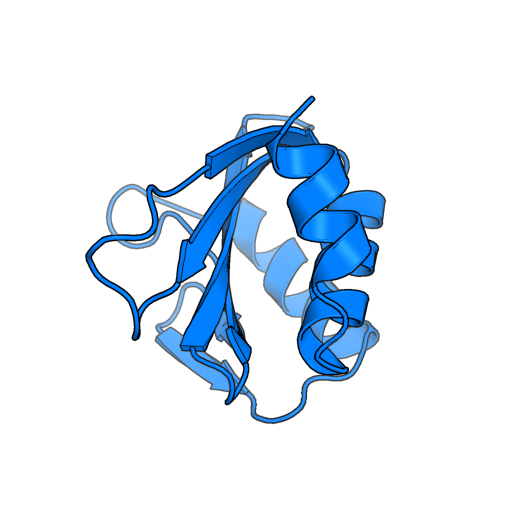.455 1.00 94.44 95 ARG A O 1
ATOM 730 N N . LEU A 1 96 ? -5.789 3.395 -13.861 1.00 92.94 96 LEU A N 1
ATOM 731 C CA . LEU A 1 96 ? -6.452 4.103 -12.760 1.00 92.94 96 LEU A CA 1
ATOM 732 C C . LEU A 1 96 ? -5.642 5.313 -12.285 1.00 92.94 96 LEU A C 1
ATOM 734 O O . LEU A 1 96 ? -6.211 6.346 -11.958 1.00 92.94 96 LEU A O 1
ATOM 738 N N . ALA A 1 97 ? -4.316 5.203 -12.286 1.00 90.56 97 ALA A N 1
ATOM 739 C CA . ALA A 1 97 ? -3.415 6.278 -11.888 1.00 90.56 97 ALA A CA 1
ATOM 740 C C . ALA A 1 97 ? -3.372 7.447 -12.893 1.00 90.56 97 ALA A C 1
ATOM 742 O O . ALA A 1 97 ? -2.897 8.532 -12.560 1.00 90.56 97 ALA A O 1
ATOM 743 N N . SER A 1 98 ? -3.844 7.217 -14.122 1.00 88.25 98 SER A N 1
ATOM 744 C CA . SER A 1 98 ? -3.844 8.186 -15.226 1.00 88.25 98 SER A CA 1
ATOM 745 C C . SER A 1 98 ? -5.218 8.809 -15.518 1.00 88.25 98 SER A C 1
ATOM 747 O O . SER A 1 98 ? -5.336 9.561 -16.489 1.00 88.25 98 SER A O 1
ATOM 749 N N . SER A 1 99 ? -6.261 8.469 -14.748 1.00 76.88 99 SER A N 1
ATOM 750 C CA . SER A 1 99 ? -7.637 8.969 -14.936 1.00 76.88 99 SER A CA 1
ATOM 751 C C . SER A 1 99 ? -7.935 10.207 -14.103 1.00 76.88 99 SER A C 1
ATOM 753 O O . SER A 1 99 ? -8.561 11.138 -14.654 1.00 76.88 99 SER A O 1
#